Protein AF-A0A424YYG1-F1 (afdb_monomer_lite)

Secondary structure (DSSP, 8-state):
-----EEEEEEESS-TTTHHHHHHHHHT-S---EEEEEEE-S-SSSHHHHHHHHHTT-TTEEEEE-S---HHHHHHHHHHTSTT-HHHHHHHH---EEEES-SS-S---EEEE-HHHHHHHEEEEETTEEEE--S-HHHH---PPPSSEEEE--TT--PPTT---

Foldseek 3Di:
DDLFAEEEQEEDAQPVVALLQALCQPVQAPRDRYQYEYEDQQHPDCRVVSLVVSVVVDVSYAYEYEHHQDDVQSVVVSQCCTPPHQLVVCLVPVDWGWAAPDDPDPDRHIDIDDSVNSVVAWDCPDVSYIYGHDNHCVVVGHDDGDPGHYHYDYSNDHHDHNPDD

pLDDT: mean 95.01, std 5.64, range [52.88, 98.88]

Structure (mmCIF, N/CA/C/O backbone):
data_AF-A0A424YYG1-F1
#
_entry.id   AF-A0A424YYG1-F1
#
loop_
_atom_site.group_PDB
_atom_site.id
_atom_site.type_symbol
_atom_site.label_atom_id
_atom_site.label_alt_id
_atom_site.label_comp_id
_atom_site.label_asym_id
_atom_site.label_entity_id
_atom_site.label_seq_id
_atom_site.pdbx_PDB_ins_code
_atom_site.Cartn_x
_atom_site.Cartn_y
_atom_site.Cartn_z
_atom_site.occupancy
_atom_site.B_iso_or_equiv
_atom_site.auth_seq_id
_atom_site.auth_comp_id
_atom_site.auth_asym_id
_atom_site.auth_atom_id
_atom_site.pdbx_PDB_model_num
ATOM 1 N N . MET A 1 1 ? -6.852 -26.250 8.049 1.00 52.88 1 MET A N 1
ATOM 2 C CA . MET A 1 1 ? -7.739 -25.317 7.324 1.00 52.88 1 MET A CA 1
ATOM 3 C C . MET A 1 1 ? -6.846 -24.421 6.492 1.00 52.88 1 MET A C 1
ATOM 5 O O . MET A 1 1 ? -5.765 -24.095 6.970 1.00 52.88 1 MET A O 1
ATOM 9 N N . ASN A 1 2 ? -7.237 -24.113 5.256 1.00 76.19 2 ASN A N 1
ATOM 10 C CA . ASN A 1 2 ? -6.493 -23.153 4.443 1.00 76.19 2 ASN A CA 1
ATOM 11 C C . ASN A 1 2 ? -6.555 -21.799 5.167 1.00 76.19 2 ASN A C 1
ATOM 13 O O . ASN A 1 2 ? -7.644 -21.383 5.545 1.00 76.19 2 ASN A O 1
ATOM 17 N N . ASN A 1 3 ? -5.409 -21.165 5.408 1.00 88.44 3 ASN A N 1
ATOM 18 C CA . ASN A 1 3 ? -5.302 -19.827 5.997 1.00 88.44 3 ASN A CA 1
ATOM 19 C C . ASN A 1 3 ? -4.801 -18.889 4.887 1.00 88.44 3 ASN A C 1
ATOM 21 O O . ASN A 1 3 ? -3.615 -18.554 4.889 1.00 88.44 3 ASN A O 1
ATOM 25 N N . PRO A 1 4 ? -5.618 -18.600 3.853 1.00 93.75 4 PRO A N 1
ATOM 26 C CA . PRO A 1 4 ? -5.169 -17.859 2.675 1.00 93.75 4 PRO A CA 1
ATOM 27 C C . PRO A 1 4 ? -4.661 -16.463 3.049 1.00 93.75 4 PRO A C 1
ATOM 29 O O . PRO A 1 4 ? -5.152 -15.835 3.982 1.00 93.75 4 PRO A O 1
ATOM 32 N N . LEU A 1 5 ? -3.675 -15.948 2.326 1.00 96.56 5 LEU A N 1
ATOM 33 C CA . LEU A 1 5 ? -3.292 -14.552 2.507 1.00 96.56 5 LEU A CA 1
ATOM 34 C C . LEU A 1 5 ? -4.385 -13.647 1.922 1.00 96.56 5 LEU A C 1
ATOM 36 O O . LEU A 1 5 ? -4.827 -13.874 0.791 1.00 96.56 5 LEU A O 1
ATOM 40 N N . ILE A 1 6 ? -4.793 -12.627 2.677 1.00 97.88 6 ILE A N 1
ATOM 41 C CA . ILE A 1 6 ? -5.683 -11.570 2.186 1.00 97.88 6 ILE A CA 1
ATOM 42 C C . ILE A 1 6 ? -4.905 -10.259 2.173 1.00 97.88 6 ILE A C 1
ATOM 44 O O . ILE A 1 6 ? -4.539 -9.737 3.226 1.00 97.88 6 ILE A O 1
ATOM 48 N N . SER A 1 7 ? -4.665 -9.738 0.976 1.00 98.44 7 SER A N 1
ATOM 49 C CA . SER A 1 7 ? -4.018 -8.455 0.754 1.00 98.44 7 SER A CA 1
ATOM 50 C C . SER A 1 7 ? -5.055 -7.345 0.604 1.00 98.44 7 SER A C 1
ATOM 52 O O . SER A 1 7 ? -5.879 -7.372 -0.309 1.00 98.44 7 SER A O 1
ATOM 54 N N . ILE A 1 8 ? -5.010 -6.358 1.493 1.00 98.75 8 ILE A N 1
ATOM 55 C CA . ILE A 1 8 ? -5.918 -5.214 1.541 1.00 98.75 8 ILE A CA 1
ATOM 56 C C . ILE A 1 8 ? -5.139 -3.981 1.098 1.00 98.75 8 ILE A C 1
ATOM 58 O O . ILE A 1 8 ? -4.213 -3.557 1.783 1.00 98.75 8 ILE A O 1
ATOM 62 N N . ILE A 1 9 ? -5.513 -3.404 -0.039 1.00 98.88 9 ILE A N 1
ATOM 63 C CA . ILE A 1 9 ? -4.912 -2.181 -0.572 1.00 98.88 9 ILE A CA 1
ATOM 64 C C . ILE A 1 9 ? -5.818 -1.002 -0.216 1.00 98.88 9 ILE A C 1
ATOM 66 O O . ILE A 1 9 ? -6.993 -1.000 -0.586 1.00 98.88 9 ILE A O 1
ATOM 70 N N . ILE A 1 10 ? -5.251 0.003 0.452 1.00 98.88 10 ILE A N 1
ATOM 71 C CA . ILE A 1 10 ? -5.946 1.206 0.917 1.00 98.88 10 ILE A CA 1
ATOM 72 C C . ILE A 1 10 ? -5.265 2.442 0.311 1.00 98.88 10 ILE A C 1
ATOM 74 O O . ILE A 1 10 ? -4.215 2.875 0.799 1.00 98.88 10 ILE A O 1
ATOM 78 N N . PRO A 1 11 ? -5.821 3.008 -0.772 1.00 98.69 11 PRO A N 1
ATOM 79 C CA . PRO A 1 11 ? -5.404 4.300 -1.305 1.00 98.69 11 PRO A CA 1
ATOM 80 C C . PRO A 1 11 ? -5.787 5.443 -0.361 1.00 98.69 11 PRO A C 1
ATOM 82 O O . PRO A 1 11 ? -6.917 5.503 0.119 1.00 98.69 11 PRO A O 1
ATOM 85 N N . ILE A 1 12 ? -4.868 6.372 -0.125 1.00 98.75 12 ILE A N 1
ATOM 86 C CA . ILE A 1 12 ? -5.000 7.468 0.835 1.00 98.75 12 ILE A CA 1
ATOM 87 C C . ILE A 1 12 ? -4.686 8.781 0.117 1.00 98.75 12 ILE A C 1
ATOM 89 O O . ILE A 1 12 ? -3.595 8.946 -0.425 1.00 98.75 12 ILE A O 1
ATOM 93 N N . TYR A 1 13 ? -5.631 9.720 0.123 1.00 98.50 13 TYR A N 1
ATOM 94 C CA . TYR A 1 13 ? -5.394 11.085 -0.341 1.00 98.50 13 TYR A CA 1
ATOM 95 C C . TYR A 1 13 ? -6.299 12.076 0.387 1.00 98.50 13 TYR A C 1
ATOM 97 O O . TYR A 1 13 ? -7.490 12.148 0.101 1.00 98.50 13 TYR A O 1
ATOM 105 N N . ASN A 1 14 ? -5.730 12.863 1.299 1.00 98.50 14 ASN A N 1
ATOM 106 C CA . ASN A 1 14 ? -6.441 13.916 2.033 1.00 98.50 14 ASN A CA 1
ATOM 107 C C . ASN A 1 14 ? -7.726 13.449 2.761 1.00 98.50 14 ASN A C 1
ATOM 109 O O . ASN A 1 14 ? -8.801 14.033 2.605 1.00 98.50 14 ASN A O 1
ATOM 113 N N . VAL A 1 15 ? -7.614 12.374 3.546 1.00 98.25 15 VAL A N 1
ATOM 114 C CA . VAL A 1 15 ? -8.712 11.688 4.255 1.00 98.25 15 VAL A CA 1
ATOM 115 C C . VAL A 1 15 ? -8.490 11.646 5.774 1.00 98.25 15 VAL A C 1
ATOM 117 O O . VAL A 1 15 ? -8.960 10.731 6.452 1.00 98.25 15 VAL A O 1
ATOM 120 N N . GLU A 1 16 ? -7.794 12.633 6.354 1.00 98.50 16 GLU A N 1
ATOM 121 C CA . GLU A 1 16 ? -7.400 12.614 7.775 1.00 98.50 16 GLU A CA 1
ATOM 122 C C . GLU A 1 16 ? -8.573 12.425 8.756 1.00 98.50 16 GLU A C 1
ATOM 124 O O . GLU A 1 16 ? -8.389 11.902 9.856 1.00 98.50 16 GLU A O 1
ATOM 129 N N . SER A 1 17 ? -9.783 12.828 8.352 1.00 98.50 17 SER A N 1
ATOM 130 C CA . SER A 1 17 ? -11.002 12.721 9.163 1.00 98.50 17 SER A CA 1
ATOM 131 C C . SER A 1 17 ? -11.557 11.296 9.259 1.00 98.50 17 SER A C 1
ATOM 133 O O . SER A 1 17 ? -12.237 10.991 10.236 1.00 98.50 17 SER A O 1
ATOM 135 N N . TYR A 1 18 ? -11.260 10.429 8.286 1.00 98.19 18 TYR A N 1
ATOM 136 C CA . TYR A 1 18 ? -11.855 9.089 8.162 1.00 98.19 18 TYR A CA 1
ATOM 137 C C . TYR A 1 18 ? -10.827 7.968 8.313 1.00 98.19 18 TYR A C 1
ATOM 139 O O . TYR A 1 18 ? -11.137 6.898 8.835 1.00 98.19 18 TYR A O 1
ATOM 147 N N . LEU A 1 19 ? -9.571 8.236 7.940 1.00 98.69 19 LEU A N 1
ATOM 148 C CA . LEU A 1 19 ? -8.531 7.217 7.825 1.00 98.69 19 LEU A CA 1
ATOM 149 C C . LEU A 1 19 ? -8.335 6.401 9.107 1.00 98.69 19 LEU A C 1
ATOM 151 O O . LEU A 1 19 ? -8.071 5.204 9.050 1.00 98.69 19 LEU A O 1
ATOM 155 N N . LYS A 1 20 ? -8.481 7.025 10.278 1.00 98.69 20 LYS A N 1
ATOM 156 C CA . LYS A 1 20 ? -8.338 6.318 11.552 1.00 98.69 20 LYS A CA 1
ATOM 157 C C . LYS A 1 20 ? -9.395 5.217 11.724 1.00 98.69 20 LYS A C 1
ATOM 159 O O . LYS A 1 20 ? -9.048 4.113 12.128 1.00 98.69 20 LYS A O 1
ATOM 164 N N . GLU A 1 21 ? -10.656 5.505 11.404 1.00 98.69 21 GLU A N 1
ATOM 165 C CA . GLU A 1 21 ? -11.754 4.533 11.485 1.00 98.69 21 GLU A CA 1
ATOM 166 C C . GLU A 1 21 ? -11.557 3.397 10.475 1.00 98.69 21 GLU A C 1
ATOM 168 O O . GLU A 1 21 ? -11.646 2.224 10.847 1.00 98.69 21 GLU A O 1
ATOM 173 N N . CYS A 1 22 ? -11.178 3.740 9.239 1.00 98.75 22 CYS A N 1
ATOM 174 C CA . CYS A 1 22 ? -10.814 2.772 8.208 1.00 98.75 22 CYS A CA 1
ATOM 175 C C . CYS A 1 22 ? -9.725 1.811 8.714 1.00 98.75 22 CYS A C 1
ATOM 177 O O . CYS A 1 22 ? -9.915 0.592 8.722 1.00 98.75 22 CYS A O 1
ATOM 179 N N . LEU A 1 23 ? -8.591 2.337 9.187 1.00 98.81 23 LEU A N 1
ATOM 180 C CA . LEU A 1 23 ? -7.464 1.515 9.632 1.00 98.81 23 LEU A CA 1
ATOM 181 C C . LEU A 1 23 ? -7.796 0.705 10.890 1.00 98.81 23 LEU A C 1
ATOM 183 O O . LEU A 1 23 ? -7.470 -0.481 10.933 1.00 98.81 23 LEU A O 1
ATOM 187 N N . ASP A 1 24 ? -8.496 1.292 11.869 1.00 98.69 24 ASP A N 1
ATOM 188 C CA . ASP A 1 24 ? -8.970 0.577 13.062 1.00 98.69 24 ASP A CA 1
ATOM 189 C C . ASP A 1 24 ? -9.864 -0.615 12.682 1.00 98.69 24 ASP A C 1
ATOM 191 O O . ASP A 1 24 ? -9.758 -1.682 13.292 1.00 98.69 24 ASP A O 1
ATOM 195 N N . SER A 1 25 ? -10.709 -0.480 11.657 1.00 98.50 25 SER A N 1
ATOM 196 C CA . SER A 1 25 ? -11.595 -1.559 11.206 1.00 98.50 25 SER A CA 1
ATOM 197 C C . SER A 1 25 ? -10.853 -2.754 10.593 1.00 98.50 25 SER A C 1
ATOM 199 O O . SER A 1 25 ? -11.313 -3.894 10.705 1.00 98.50 25 SER A O 1
ATOM 201 N N . VAL A 1 26 ? -9.688 -2.508 9.986 1.00 98.44 26 VAL A N 1
ATOM 202 C CA . VAL A 1 26 ? -8.857 -3.527 9.336 1.00 98.44 26 VAL A CA 1
ATOM 203 C C . VAL A 1 26 ? -7.926 -4.204 10.338 1.00 98.44 26 VAL A C 1
ATOM 205 O O . VAL A 1 26 ? -7.896 -5.433 10.420 1.00 98.44 26 VAL A O 1
ATOM 208 N N . VAL A 1 27 ? -7.183 -3.431 11.139 1.00 98.19 27 VAL A N 1
ATOM 209 C CA . VAL A 1 27 ? -6.170 -3.999 12.049 1.00 98.19 27 VAL A CA 1
ATOM 210 C C . VAL A 1 27 ? -6.789 -4.830 13.175 1.00 98.19 27 VAL A C 1
ATOM 212 O O . VAL A 1 27 ? -6.155 -5.767 13.660 1.00 98.19 27 VAL A O 1
ATOM 215 N N . ASN A 1 28 ? -8.038 -4.540 13.554 1.00 97.88 28 ASN A N 1
ATOM 216 C CA . ASN A 1 28 ? -8.751 -5.240 14.624 1.00 97.88 28 ASN A CA 1
ATOM 217 C C . ASN A 1 28 ? -9.560 -6.465 14.156 1.00 97.88 28 ASN A C 1
ATOM 219 O O . ASN A 1 28 ? -10.308 -7.027 14.956 1.00 97.88 28 ASN A O 1
ATOM 223 N N . GLN A 1 29 ? -9.442 -6.896 12.894 1.00 98.06 29 GLN A N 1
ATOM 224 C CA . GLN A 1 29 ? -10.071 -8.143 12.441 1.00 98.06 29 GLN A CA 1
ATOM 225 C C . GLN A 1 29 ? -9.476 -9.351 13.178 1.00 98.06 29 GLN A C 1
ATOM 227 O O . GLN A 1 29 ? -8.255 -9.465 13.312 1.00 9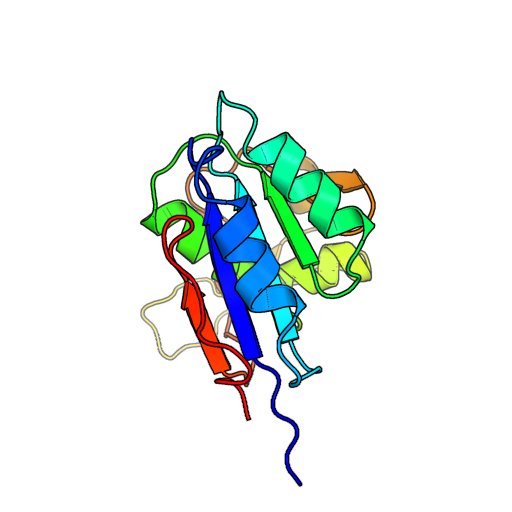8.06 29 GLN A O 1
ATOM 232 N N . SER A 1 30 ? -10.320 -10.304 13.596 1.00 96.25 30 SER A N 1
ATOM 233 C CA . SER A 1 30 ? -9.844 -11.557 14.204 1.00 96.25 30 SER A CA 1
ATOM 234 C C . SER A 1 30 ? -8.989 -12.412 13.260 1.00 96.25 30 SER A C 1
ATOM 236 O O . SER A 1 30 ? -8.182 -13.224 13.713 1.00 96.25 30 SER A O 1
ATOM 238 N N . TYR A 1 31 ? -9.173 -12.255 11.945 1.00 96.75 31 TYR A N 1
ATOM 239 C CA . TYR A 1 31 ? -8.366 -12.937 10.941 1.00 96.75 31 TYR A CA 1
ATOM 240 C C . TYR A 1 31 ? -6.955 -12.341 10.883 1.00 96.75 31 TYR A C 1
ATOM 242 O O . TYR A 1 31 ? -6.769 -11.172 10.549 1.00 96.75 31 TYR A O 1
ATOM 250 N N . ALA A 1 32 ? -5.943 -13.148 11.206 1.00 95.00 32 ALA A N 1
ATOM 251 C CA . ALA A 1 32 ? -4.584 -12.647 11.399 1.00 95.00 32 ALA A CA 1
ATOM 252 C C . ALA A 1 32 ? -3.741 -12.588 10.114 1.00 95.00 32 ALA A C 1
ATOM 254 O O . ALA A 1 32 ? -2.832 -11.760 10.042 1.00 95.00 32 ALA A O 1
ATOM 255 N N . ASN A 1 33 ? -4.009 -13.442 9.114 1.00 97.00 33 ASN A N 1
ATOM 256 C CA . ASN A 1 33 ? -3.170 -13.568 7.914 1.00 97.00 33 ASN A CA 1
ATOM 257 C C . ASN A 1 33 ? -3.489 -12.496 6.861 1.00 97.00 33 ASN A C 1
ATOM 259 O O . ASN A 1 33 ? -3.925 -12.792 5.747 1.00 97.00 33 ASN A O 1
ATOM 263 N N . LEU A 1 34 ? -3.302 -11.241 7.263 1.00 97.94 34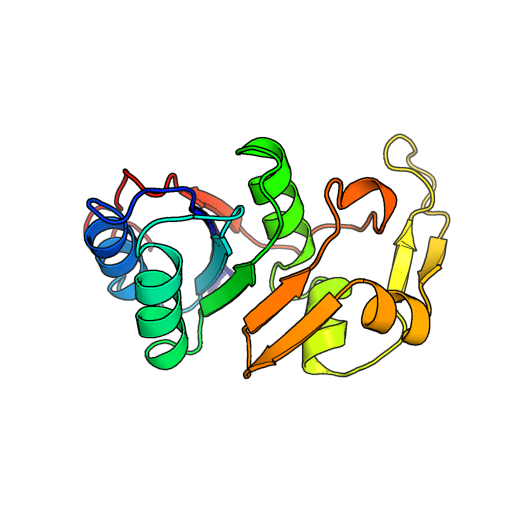 LEU A N 1
ATOM 264 C CA . LEU A 1 34 ? -3.509 -10.063 6.434 1.00 97.94 34 LEU A CA 1
ATOM 265 C C . LEU A 1 34 ? -2.177 -9.503 5.946 1.00 97.94 34 LEU A C 1
ATOM 267 O O . LEU A 1 34 ? -1.166 -9.536 6.650 1.00 97.94 34 LEU A O 1
ATOM 271 N N . ASP A 1 35 ? -2.226 -8.940 4.753 1.00 98.44 35 ASP A N 1
ATOM 272 C CA . ASP A 1 35 ? -1.214 -8.074 4.177 1.00 98.44 35 ASP A CA 1
ATOM 273 C C . ASP A 1 35 ? -1.874 -6.719 3.910 1.00 98.44 35 ASP A C 1
ATOM 275 O O . ASP A 1 35 ? -2.829 -6.650 3.147 1.00 98.44 35 ASP A O 1
ATOM 279 N N . ILE A 1 36 ? -1.457 -5.654 4.593 1.00 98.75 36 ILE A N 1
ATOM 280 C CA . ILE A 1 36 ? -2.151 -4.359 4.548 1.00 98.75 36 ILE A CA 1
ATOM 281 C C . ILE A 1 36 ? -1.246 -3.359 3.837 1.00 98.75 36 ILE A C 1
ATOM 283 O O . ILE A 1 36 ? -0.207 -2.975 4.364 1.00 98.75 36 ILE A O 1
ATOM 287 N N . ILE A 1 37 ? -1.636 -2.922 2.646 1.00 98.81 37 ILE A N 1
ATOM 288 C CA . ILE A 1 37 ? -0.847 -2.021 1.816 1.00 98.81 37 ILE A CA 1
ATOM 289 C C . ILE A 1 37 ? -1.506 -0.647 1.822 1.00 98.81 37 ILE A C 1
ATOM 291 O O . ILE A 1 37 ? -2.597 -0.466 1.284 1.00 98.81 37 ILE A O 1
ATOM 295 N N . LEU A 1 38 ? -0.831 0.330 2.416 1.00 98.88 38 LEU A N 1
ATOM 296 C CA . LEU A 1 38 ? -1.269 1.721 2.451 1.00 98.88 38 LEU A CA 1
ATOM 297 C C . LEU A 1 38 ? -0.548 2.498 1.355 1.00 98.88 38 LEU A C 1
ATOM 299 O O . LEU A 1 38 ? 0.681 2.461 1.286 1.00 98.88 38 LEU A O 1
ATOM 303 N N . ILE A 1 39 ? -1.298 3.212 0.518 1.00 98.81 39 ILE A N 1
ATOM 304 C CA . ILE A 1 39 ? -0.733 4.021 -0.566 1.00 98.81 39 ILE A CA 1
ATOM 305 C C . ILE A 1 39 ? -1.113 5.480 -0.352 1.00 98.81 39 ILE A C 1
ATOM 307 O O . ILE A 1 39 ? -2.210 5.888 -0.722 1.00 98.81 39 ILE A O 1
ATOM 311 N N . ASP A 1 40 ? -0.209 6.265 0.229 1.00 98.75 40 ASP A N 1
ATOM 312 C CA . ASP A 1 40 ? -0.354 7.718 0.296 1.00 98.75 40 ASP A CA 1
ATOM 313 C C . ASP A 1 40 ? -0.052 8.339 -1.074 1.00 98.75 40 ASP A C 1
ATOM 315 O O . ASP A 1 40 ? 1.095 8.395 -1.525 1.00 98.75 40 ASP A O 1
ATOM 319 N N . ASP A 1 41 ? -1.096 8.806 -1.753 1.00 98.12 41 ASP A N 1
ATOM 320 C CA . ASP A 1 41 ? -1.030 9.409 -3.086 1.00 98.12 41 ASP A CA 1
ATOM 321 C C . ASP A 1 41 ? -0.762 10.920 -3.001 1.00 98.12 41 ASP A C 1
ATOM 323 O O . ASP A 1 41 ? -1.428 11.739 -3.636 1.00 98.12 41 ASP A O 1
ATOM 327 N N . GLY A 1 42 ? 0.213 11.295 -2.171 1.00 97.81 42 GLY A N 1
ATOM 328 C CA . GLY A 1 42 ? 0.693 12.665 -2.027 1.00 97.81 42 GLY A CA 1
ATOM 329 C C . GLY A 1 42 ? -0.230 13.545 -1.193 1.00 97.81 42 GLY A C 1
ATOM 330 O O . GLY A 1 42 ? -0.513 14.676 -1.598 1.00 97.81 42 GLY A O 1
ATOM 331 N N . SER A 1 43 ? -0.711 13.040 -0.051 1.00 98.38 43 SER A N 1
ATOM 332 C CA . SER A 1 43 ? -1.554 13.830 0.850 1.00 98.38 43 SER A CA 1
ATOM 333 C C . SER A 1 43 ? -0.817 15.068 1.365 1.00 98.38 43 SER A C 1
ATOM 335 O O . SER A 1 43 ? 0.389 15.063 1.619 1.00 98.38 43 SER A O 1
ATOM 337 N N . THR A 1 44 ? -1.573 16.144 1.542 1.00 98.31 44 THR A N 1
ATOM 338 C CA . THR A 1 44 ? -1.114 17.433 2.079 1.00 98.31 44 THR A CA 1
ATOM 339 C C . THR A 1 44 ? -1.676 17.731 3.471 1.00 98.31 44 THR A C 1
ATOM 341 O O . THR A 1 44 ? -1.322 18.745 4.070 1.00 98.31 44 THR A O 1
ATOM 344 N N . ASP A 1 45 ? -2.570 16.876 3.967 1.00 98.56 45 ASP A N 1
ATOM 345 C CA . ASP A 1 45 ? -3.120 16.901 5.322 1.00 98.56 45 ASP A CA 1
ATOM 346 C C . ASP A 1 45 ? -2.368 15.914 6.247 1.00 98.56 45 ASP A C 1
ATOM 348 O O . ASP A 1 45 ? -1.246 15.497 5.948 1.00 98.56 45 ASP A O 1
ATOM 352 N N . LYS A 1 46 ? -2.955 15.527 7.388 1.00 98.69 46 LYS A N 1
ATOM 353 C CA . LYS A 1 46 ? -2.328 14.589 8.338 1.00 98.69 46 LYS A CA 1
ATOM 354 C C . LYS A 1 46 ? -2.516 13.111 7.983 1.00 98.69 46 LYS A C 1
ATOM 356 O O . LYS A 1 46 ? -2.184 12.254 8.804 1.00 98.69 46 LYS A O 1
ATOM 361 N N . SER A 1 47 ? -3.032 12.771 6.801 1.00 98.75 47 SER A N 1
ATOM 362 C CA . SER A 1 47 ? -3.296 11.374 6.425 1.00 98.75 47 SER A CA 1
ATOM 363 C C . SER A 1 47 ? -2.034 10.510 6.465 1.00 98.75 47 SER A C 1
ATOM 365 O O . SER A 1 47 ? -2.050 9.419 7.037 1.00 98.75 47 SER A O 1
ATOM 367 N N . LEU A 1 48 ? -0.912 11.019 5.944 1.00 98.75 48 LEU A N 1
ATOM 368 C CA . LEU A 1 48 ? 0.367 10.306 5.983 1.00 98.75 48 LEU A CA 1
ATOM 369 C C . LEU A 1 48 ? 0.862 10.095 7.423 1.00 98.75 48 LEU A C 1
ATOM 371 O O . LEU A 1 48 ? 1.321 9.006 7.765 1.00 98.75 48 LEU A O 1
ATOM 375 N N . ASP A 1 49 ? 0.720 11.102 8.290 1.00 98.81 49 ASP A N 1
ATOM 376 C CA . ASP A 1 49 ? 1.092 10.990 9.706 1.00 98.81 49 ASP A CA 1
ATOM 377 C C . ASP A 1 49 ? 0.256 9.927 10.429 1.00 98.81 49 ASP A C 1
ATOM 379 O O . ASP A 1 49 ? 0.776 9.189 11.270 1.00 98.81 49 ASP A O 1
ATOM 383 N N . ILE A 1 50 ? -1.036 9.826 10.105 1.00 98.81 50 ILE A N 1
ATOM 384 C CA . ILE A 1 50 ? -1.916 8.773 10.621 1.00 98.81 50 ILE A CA 1
ATOM 385 C C . ILE A 1 50 ? -1.434 7.410 10.111 1.00 98.81 50 ILE A C 1
ATOM 387 O O . ILE A 1 50 ? -1.195 6.524 10.928 1.00 98.81 50 ILE A O 1
ATOM 391 N N . ALA A 1 51 ? -1.207 7.242 8.805 1.00 98.81 51 ALA A N 1
ATOM 392 C CA . ALA A 1 51 ? -0.724 5.983 8.232 1.00 98.81 51 ALA A CA 1
ATOM 393 C C . ALA A 1 51 ? 0.596 5.509 8.875 1.00 98.81 51 ALA A C 1
ATOM 395 O O . ALA A 1 51 ? 0.727 4.338 9.237 1.00 98.81 51 ALA A O 1
ATOM 396 N N . LEU A 1 52 ? 1.539 6.428 9.119 1.00 98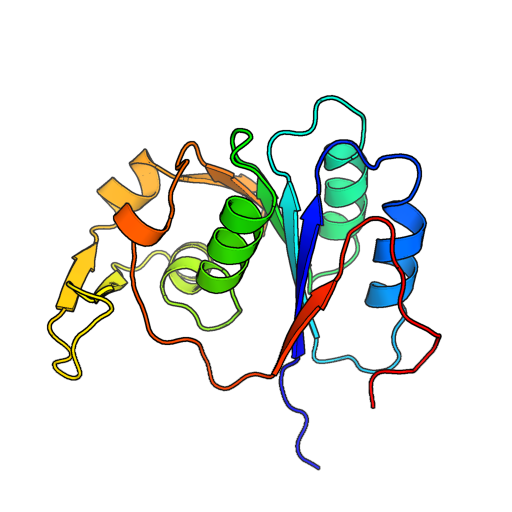.81 52 LEU A N 1
ATOM 397 C CA . LEU A 1 52 ? 2.803 6.148 9.811 1.00 98.81 52 LEU A CA 1
ATOM 398 C C . LEU A 1 52 ? 2.603 5.674 11.258 1.00 98.81 52 LEU A C 1
ATOM 400 O O . LEU A 1 52 ? 3.340 4.811 11.738 1.00 98.81 52 LEU A O 1
ATOM 404 N N . GLN A 1 53 ? 1.605 6.201 11.974 1.00 98.75 53 GLN A N 1
ATOM 405 C CA . GLN A 1 53 ? 1.292 5.722 13.323 1.00 98.75 53 GLN A CA 1
ATOM 406 C C . GLN A 1 53 ? 0.812 4.271 13.327 1.00 98.75 53 GLN A C 1
ATOM 408 O O . GLN A 1 53 ? 1.118 3.552 14.278 1.00 98.75 53 GLN A O 1
ATOM 413 N N . TYR A 1 54 ? 0.059 3.847 12.310 1.00 98.81 54 TYR A N 1
ATOM 414 C CA . TYR A 1 54 ? -0.401 2.462 12.187 1.00 98.81 54 TYR A CA 1
ATOM 415 C C . TYR A 1 54 ? 0.721 1.537 11.721 1.00 98.81 54 TYR A C 1
ATOM 417 O O . TYR A 1 54 ? 0.915 0.490 12.335 1.00 98.81 54 TYR A O 1
ATOM 425 N N . LEU A 1 55 ? 1.516 1.953 10.728 1.00 98.69 55 LEU A N 1
ATOM 426 C CA . LEU A 1 55 ? 2.699 1.221 10.259 1.00 98.69 55 LEU A CA 1
ATOM 427 C C . LEU A 1 55 ? 3.598 0.767 11.421 1.00 98.69 55 LEU A C 1
ATOM 429 O O . LEU A 1 55 ? 3.999 -0.393 11.499 1.00 98.69 55 LEU A O 1
ATOM 433 N N . ARG A 1 56 ? 3.875 1.685 12.353 1.00 98.50 56 ARG A N 1
ATOM 434 C CA . ARG A 1 56 ? 4.749 1.451 13.515 1.00 98.50 56 ARG A CA 1
ATOM 435 C C . ARG A 1 56 ? 4.118 0.589 14.613 1.00 98.50 56 ARG A C 1
ATOM 437 O O . ARG A 1 56 ? 4.815 0.212 15.549 1.00 98.50 56 ARG A O 1
ATOM 444 N N . LYS A 1 57 ? 2.807 0.336 14.554 1.00 98.19 57 LYS A N 1
ATOM 445 C CA . LYS A 1 57 ? 2.059 -0.457 15.546 1.00 98.19 57 LYS A CA 1
ATOM 446 C C . LYS A 1 57 ? 1.701 -1.855 15.048 1.00 98.19 57 LYS A C 1
ATOM 448 O O . LYS A 1 57 ? 1.451 -2.723 15.878 1.00 98.19 57 LYS A O 1
ATOM 453 N N . ASP A 1 58 ? 1.643 -2.061 13.734 1.00 98.50 58 ASP A N 1
ATOM 454 C CA . ASP A 1 58 ? 1.218 -3.320 13.126 1.00 98.50 58 ASP A CA 1
ATOM 455 C C . ASP A 1 58 ? 2.212 -3.771 12.047 1.00 98.50 58 ASP A C 1
ATOM 457 O O . ASP A 1 58 ? 2.390 -3.114 11.020 1.00 98.50 58 ASP A O 1
ATOM 461 N N . GLU A 1 59 ? 2.850 -4.921 12.278 1.00 97.75 59 GLU A N 1
ATOM 462 C CA . GLU A 1 59 ? 3.852 -5.518 11.383 1.00 97.75 59 GLU A CA 1
ATOM 463 C C . GLU A 1 59 ? 3.283 -5.972 10.028 1.00 97.75 59 GLU A C 1
ATOM 465 O O . GLU A 1 59 ? 4.028 -6.204 9.077 1.00 97.75 59 GLU A O 1
ATOM 470 N N . ARG A 1 60 ? 1.954 -6.085 9.909 1.00 98.25 60 ARG A N 1
ATOM 471 C CA . ARG A 1 60 ? 1.275 -6.478 8.665 1.00 98.25 60 ARG A CA 1
ATOM 472 C C . ARG A 1 60 ? 1.163 -5.330 7.664 1.00 98.25 60 ARG A C 1
ATOM 474 O O . ARG A 1 60 ? 0.789 -5.574 6.518 1.00 98.25 60 ARG A O 1
ATOM 481 N N . ILE A 1 61 ? 1.450 -4.099 8.091 1.00 98.81 61 ILE A N 1
ATOM 482 C CA . ILE A 1 61 ? 1.309 -2.899 7.268 1.00 98.81 61 ILE A CA 1
ATOM 483 C C . ILE A 1 61 ? 2.572 -2.647 6.446 1.00 98.81 61 ILE A C 1
ATOM 485 O O . ILE A 1 61 ? 3.687 -2.703 6.962 1.00 98.81 61 ILE A O 1
ATOM 489 N N . PHE A 1 62 ? 2.377 -2.307 5.177 1.00 98.75 62 PHE A N 1
ATOM 490 C CA . PHE A 1 62 ? 3.395 -1.812 4.267 1.00 98.75 62 PHE A CA 1
ATOM 491 C C . PHE A 1 62 ? 2.911 -0.493 3.657 1.00 98.75 62 PHE A C 1
ATOM 493 O O . PHE A 1 62 ? 1.823 -0.429 3.091 1.00 98.75 62 PHE A O 1
ATOM 500 N N . LEU A 1 63 ? 3.694 0.573 3.799 1.00 98.88 63 LEU A N 1
ATOM 501 C CA . LEU A 1 63 ? 3.330 1.926 3.387 1.00 98.88 63 LEU A CA 1
ATOM 502 C C . LEU A 1 63 ? 4.169 2.366 2.189 1.00 98.88 63 LEU A C 1
ATOM 504 O O . LEU A 1 63 ? 5.397 2.265 2.198 1.00 98.88 63 LEU A O 1
ATOM 508 N N . ILE A 1 64 ? 3.507 2.929 1.184 1.00 98.75 64 ILE A N 1
ATOM 509 C CA . ILE A 1 64 ? 4.158 3.620 0.076 1.00 98.75 64 ILE A CA 1
ATOM 510 C C . ILE A 1 64 ? 3.614 5.044 -0.015 1.00 98.75 64 ILE A C 1
ATOM 512 O O . ILE A 1 64 ? 2.402 5.233 -0.023 1.00 98.75 64 ILE A O 1
ATOM 516 N N . SER A 1 65 ? 4.499 6.042 -0.099 1.00 98.56 65 SER A N 1
ATOM 517 C CA . SER A 1 65 ? 4.133 7.418 -0.453 1.00 98.56 65 SER A CA 1
ATOM 518 C C . SER A 1 65 ? 4.654 7.788 -1.840 1.00 98.56 65 SER A C 1
ATOM 520 O O . SER A 1 65 ? 5.795 7.481 -2.208 1.00 98.56 65 SER A O 1
ATOM 522 N N . LYS A 1 66 ? 3.811 8.451 -2.629 1.00 97.75 66 LYS A N 1
ATOM 523 C CA . LYS A 1 66 ? 4.120 8.888 -3.996 1.00 97.75 66 LYS A CA 1
ATOM 524 C C . LYS A 1 66 ? 3.588 10.293 -4.266 1.00 97.75 66 LYS A C 1
ATOM 526 O O . LYS A 1 66 ? 2.853 10.853 -3.462 1.00 97.75 66 LYS A O 1
ATOM 531 N N . GLU A 1 67 ? 3.974 10.880 -5.394 1.00 96.88 67 GLU A N 1
ATOM 532 C CA . GLU A 1 67 ? 3.324 12.098 -5.897 1.00 96.88 67 GLU A CA 1
ATOM 533 C C . GLU A 1 67 ? 1.904 11.780 -6.375 1.00 96.88 67 GLU A C 1
ATOM 535 O O . GLU A 1 67 ? 1.667 10.679 -6.871 1.00 96.88 67 GLU A O 1
ATOM 540 N N . ASN A 1 68 ? 0.967 12.722 -6.238 1.00 96.88 68 ASN A N 1
ATOM 541 C CA . ASN A 1 68 ? -0.439 12.492 -6.568 1.00 96.88 68 ASN A CA 1
ATOM 542 C C . ASN A 1 68 ? -0.629 12.060 -8.031 1.00 96.88 68 ASN A C 1
ATOM 544 O O . ASN A 1 68 ? -0.229 12.770 -8.950 1.00 96.88 68 ASN A O 1
ATOM 548 N N . GLY A 1 69 ? -1.244 10.894 -8.237 1.00 95.00 69 GLY A N 1
ATOM 549 C CA . GLY A 1 69 ? -1.554 10.341 -9.562 1.00 95.00 69 GLY A CA 1
ATOM 550 C C . GLY A 1 69 ? -2.991 9.830 -9.693 1.00 95.00 69 GLY A C 1
ATOM 551 O O . GLY A 1 69 ? -3.349 9.248 -10.718 1.00 95.00 69 GLY A O 1
ATOM 552 N N . GLY A 1 70 ? -3.808 10.019 -8.658 1.00 95.88 70 GLY A N 1
ATOM 553 C CA . GLY A 1 70 ? -5.189 9.575 -8.578 1.00 95.88 70 GLY A CA 1
ATOM 554 C C . GLY A 1 70 ? -5.351 8.129 -8.100 1.00 95.88 70 GLY A C 1
ATOM 555 O O . GLY A 1 70 ? -4.424 7.316 -8.084 1.00 95.88 70 GLY A O 1
ATOM 556 N N . LEU A 1 71 ? -6.599 7.786 -7.770 1.00 95.19 71 LEU A N 1
ATOM 557 C CA . LEU A 1 71 ? -6.992 6.512 -7.157 1.00 95.19 71 LEU A CA 1
ATOM 558 C C . LEU A 1 71 ? -6.501 5.275 -7.927 1.00 95.19 71 LEU A C 1
ATOM 560 O O . LEU A 1 71 ? -5.998 4.326 -7.330 1.00 95.19 71 LEU A O 1
ATOM 564 N N . SER A 1 72 ? -6.606 5.285 -9.258 1.00 96.12 72 SER A N 1
ATOM 565 C CA . SER A 1 72 ? -6.150 4.168 -10.096 1.00 96.12 72 SER A CA 1
ATOM 566 C C . SER A 1 72 ? -4.630 3.988 -10.056 1.00 96.12 72 SER A C 1
ATOM 568 O O . SER A 1 72 ? -4.155 2.855 -10.022 1.00 96.12 72 SER A O 1
ATOM 570 N N . SER A 1 73 ? -3.867 5.087 -10.025 1.00 97.38 73 SER A N 1
ATOM 571 C CA . SER A 1 73 ? -2.403 5.045 -9.894 1.00 97.38 73 SER A CA 1
ATOM 572 C C . SER A 1 73 ? -2.008 4.445 -8.543 1.00 97.38 73 SER A C 1
ATOM 574 O O . SER A 1 73 ? -1.180 3.534 -8.490 1.00 97.38 73 SER A O 1
ATOM 576 N N . ALA A 1 74 ? -2.679 4.861 -7.465 1.00 97.94 74 ALA A N 1
ATOM 577 C CA . ALA A 1 74 ? -2.462 4.315 -6.131 1.00 97.94 74 ALA A CA 1
ATOM 578 C C . ALA A 1 74 ? -2.787 2.811 -6.045 1.00 97.94 74 ALA A C 1
ATOM 580 O O . ALA A 1 74 ? -1.983 2.031 -5.540 1.00 97.94 74 ALA A O 1
ATOM 581 N N . ARG A 1 75 ? -3.925 2.371 -6.601 1.00 97.75 75 ARG A N 1
ATOM 582 C CA . ARG A 1 75 ? -4.309 0.947 -6.635 1.00 97.75 75 ARG A CA 1
ATOM 583 C C . ARG A 1 75 ? -3.306 0.091 -7.409 1.00 97.75 75 ARG A C 1
ATOM 585 O O . ARG A 1 75 ? -2.909 -0.960 -6.911 1.00 97.75 75 ARG A O 1
ATOM 592 N N . ASN A 1 76 ? -2.863 0.554 -8.580 1.00 97.25 76 ASN A N 1
ATOM 593 C CA . ASN A 1 76 ? -1.839 -0.142 -9.363 1.00 97.25 76 ASN A CA 1
ATOM 594 C C . ASN A 1 76 ? -0.526 -0.247 -8.584 1.00 97.25 76 ASN A C 1
ATOM 596 O O . ASN A 1 76 ? 0.089 -1.306 -8.565 1.00 97.25 76 ASN A O 1
ATOM 600 N N . MET A 1 77 ? -0.118 0.817 -7.886 1.00 97.81 77 MET A N 1
ATOM 601 C CA . MET A 1 77 ? 1.061 0.746 -7.025 1.00 97.81 77 MET A CA 1
ATOM 602 C C . MET A 1 77 ? 0.890 -0.293 -5.915 1.00 97.81 77 MET A C 1
ATOM 604 O O . MET A 1 77 ? 1.802 -1.079 -5.681 1.00 97.81 77 MET A O 1
ATOM 608 N N . GLY A 1 78 ? -0.283 -0.357 -5.281 1.00 97.94 78 GLY A N 1
ATOM 609 C CA . GLY A 1 78 ? -0.582 -1.374 -4.274 1.00 97.94 78 GLY A CA 1
ATOM 610 C C . GLY A 1 78 ? -0.452 -2.806 -4.792 1.00 97.94 78 GLY A C 1
ATOM 611 O O . GLY A 1 78 ? 0.123 -3.645 -4.102 1.00 97.94 78 GLY A O 1
ATOM 612 N N . LEU A 1 79 ? -0.905 -3.076 -6.021 1.00 97.62 79 LEU A N 1
ATOM 613 C CA . LEU A 1 79 ? -0.776 -4.394 -6.656 1.00 97.62 79 LEU A CA 1
ATOM 614 C C . LEU A 1 79 ? 0.685 -4.826 -6.824 1.00 97.62 79 LEU A C 1
ATOM 616 O O . LEU A 1 79 ? 1.020 -5.991 -6.618 1.00 97.62 79 LEU A O 1
ATOM 620 N N . GLU A 1 80 ? 1.570 -3.889 -7.150 1.00 96.62 80 GLU A N 1
ATOM 621 C CA . GLU A 1 80 ? 2.987 -4.188 -7.349 1.00 96.62 80 GLU A CA 1
ATOM 622 C C . GLU A 1 80 ? 3.740 -4.402 -6.022 1.00 96.62 80 GLU A C 1
ATOM 624 O O . GLU A 1 80 ? 4.822 -4.992 -6.017 1.00 96.62 80 GLU A O 1
ATOM 629 N N . PHE A 1 81 ? 3.149 -4.010 -4.888 1.00 97.25 81 PHE A N 1
ATOM 630 C CA . PHE A 1 81 ? 3.703 -4.143 -3.534 1.00 97.25 81 PHE A CA 1
ATOM 631 C C . PHE A 1 81 ? 2.987 -5.181 -2.649 1.00 97.25 81 PHE A C 1
ATOM 633 O O . PHE A 1 81 ? 3.203 -5.223 -1.433 1.00 97.25 81 PHE A O 1
ATOM 640 N N . LEU A 1 82 ? 2.167 -6.059 -3.231 1.00 97.81 82 LEU A N 1
ATOM 641 C CA . LEU A 1 82 ? 1.603 -7.197 -2.502 1.00 97.81 82 LEU A CA 1
ATOM 642 C C . LEU A 1 82 ? 2.704 -8.116 -1.962 1.00 97.81 82 LEU A C 1
ATOM 644 O O . LEU A 1 82 ? 3.762 -8.285 -2.570 1.00 97.81 82 LEU A O 1
ATOM 648 N N . LYS A 1 83 ? 2.475 -8.757 -0.816 1.00 96.44 83 LYS A N 1
ATOM 649 C CA . LYS A 1 83 ? 3.433 -9.727 -0.276 1.00 96.44 83 LYS A CA 1
ATOM 650 C C . LYS A 1 83 ? 3.675 -10.865 -1.274 1.00 96.44 83 LYS A C 1
ATOM 652 O O . LYS A 1 83 ? 2.739 -11.494 -1.758 1.00 96.44 83 LYS A O 1
ATOM 657 N N . GLY A 1 84 ? 4.948 -11.143 -1.555 1.00 94.00 84 GLY A N 1
ATOM 658 C CA . GLY A 1 84 ? 5.370 -12.143 -2.542 1.00 94.00 84 GLY A CA 1
ATOM 659 C C . GLY A 1 84 ? 5.553 -11.603 -3.964 1.00 94.00 84 GLY A C 1
ATOM 660 O O . GLY A 1 84 ? 6.005 -12.350 -4.835 1.00 94.00 84 GLY A O 1
ATOM 661 N N . THR A 1 85 ? 5.260 -10.324 -4.216 1.00 95.88 85 THR A N 1
ATOM 662 C CA . THR A 1 85 ? 5.644 -9.682 -5.475 1.00 95.88 85 THR A CA 1
ATOM 663 C C . THR A 1 85 ? 7.140 -9.423 -5.532 1.00 95.88 85 THR A C 1
ATOM 665 O O . THR A 1 85 ? 7.802 -9.235 -4.510 1.00 95.88 85 THR A O 1
ATOM 668 N N . LYS A 1 86 ? 7.701 -9.361 -6.745 1.00 94.62 86 LYS A N 1
ATOM 669 C CA . LYS A 1 86 ? 9.141 -9.146 -6.912 1.00 94.62 86 LYS A CA 1
ATOM 670 C C . LYS A 1 86 ? 9.573 -7.788 -6.384 1.00 94.62 86 LYS A C 1
ATOM 672 O O . LYS A 1 86 ? 10.606 -7.702 -5.727 1.00 94.62 86 LYS A O 1
ATOM 677 N N . LEU A 1 87 ? 8.780 -6.748 -6.641 1.00 94.62 87 LEU A N 1
ATOM 678 C CA . LEU A 1 87 ? 9.106 -5.404 -6.179 1.00 94.62 87 LEU A CA 1
ATOM 679 C C . LEU A 1 87 ? 9.087 -5.311 -4.651 1.00 94.62 87 LEU A C 1
ATOM 681 O O . LEU A 1 87 ? 10.010 -4.731 -4.094 1.00 94.62 87 LEU A O 1
ATOM 685 N N . ARG A 1 88 ? 8.124 -5.934 -3.960 1.00 95.31 88 ARG A N 1
ATOM 686 C CA . ARG A 1 88 ? 8.156 -5.998 -2.493 1.00 95.31 88 ARG A CA 1
ATOM 687 C C . ARG A 1 88 ? 9.338 -6.809 -1.977 1.00 95.31 88 ARG A C 1
ATOM 689 O O . ARG A 1 88 ? 10.070 -6.311 -1.126 1.00 95.31 88 ARG A O 1
ATOM 696 N N . SER A 1 89 ? 9.583 -7.994 -2.538 1.00 93.62 89 SER A N 1
ATOM 697 C CA . SER A 1 89 ? 10.726 -8.825 -2.146 1.00 93.62 89 SER A CA 1
ATOM 698 C C . SER A 1 89 ? 12.067 -8.116 -2.342 1.00 93.62 89 SER A C 1
ATOM 700 O O . SER A 1 89 ? 12.997 -8.369 -1.589 1.00 93.62 89 SER A O 1
ATOM 702 N N . PHE A 1 90 ? 12.191 -7.186 -3.296 1.00 94.44 90 PHE A N 1
ATOM 703 C CA . PHE A 1 90 ? 13.391 -6.352 -3.403 1.00 94.44 90 PHE A CA 1
ATOM 704 C C . PHE A 1 90 ? 13.641 -5.510 -2.144 1.00 94.44 90 PHE A C 1
ATOM 706 O O . PHE A 1 90 ? 14.785 -5.393 -1.721 1.00 94.44 90 PHE A O 1
ATOM 713 N N . PHE A 1 91 ? 12.610 -4.939 -1.523 1.00 94.38 91 PHE A N 1
ATOM 714 C CA . PHE A 1 91 ? 12.784 -4.146 -0.299 1.00 94.38 91 PHE A CA 1
ATOM 715 C C . PHE A 1 91 ? 12.887 -4.996 0.968 1.00 94.38 91 PHE A C 1
ATOM 717 O O . PHE A 1 91 ? 13.267 -4.476 2.013 1.00 94.38 91 PHE A O 1
ATOM 724 N N . GLU A 1 92 ? 12.581 -6.288 0.869 1.00 89.44 92 GLU A N 1
ATOM 725 C CA . GLU A 1 92 ? 12.762 -7.261 1.946 1.00 89.44 92 GLU A CA 1
ATOM 726 C C . GLU A 1 92 ? 14.142 -7.962 1.859 1.00 89.44 92 GLU A C 1
ATOM 728 O O . GLU A 1 92 ? 14.732 -8.265 2.892 1.00 89.44 92 GLU A O 1
ATOM 733 N N . GLU A 1 93 ? 14.693 -8.181 0.651 1.00 87.62 93 GLU A N 1
ATOM 734 C CA . GLU A 1 93 ? 15.883 -9.031 0.409 1.00 87.62 93 GLU A CA 1
ATOM 735 C C . GLU A 1 93 ? 16.999 -8.395 -0.466 1.00 87.62 93 GLU A C 1
ATOM 737 O O . GLU A 1 93 ? 18.080 -8.967 -0.590 1.00 87.62 93 GLU A O 1
ATOM 742 N N . GLU A 1 94 ? 16.781 -7.226 -1.082 1.00 83.31 94 GLU A N 1
ATOM 743 C CA . GLU A 1 94 ? 17.720 -6.484 -1.960 1.00 83.31 94 GLU A CA 1
ATOM 744 C C . GLU A 1 94 ? 18.286 -7.233 -3.200 1.00 83.31 94 GLU A C 1
ATOM 746 O O . GLU A 1 94 ? 19.463 -7.095 -3.551 1.00 83.31 94 GLU A O 1
ATOM 751 N N . GLN A 1 95 ? 17.455 -7.974 -3.940 1.00 83.31 95 GLN A N 1
ATOM 752 C CA . GLN A 1 95 ? 17.864 -8.704 -5.160 1.00 83.31 95 GLN A CA 1
ATOM 753 C C . GLN A 1 95 ? 17.315 -8.116 -6.474 1.00 83.31 95 GLN A C 1
ATOM 755 O O . GLN A 1 95 ? 16.225 -7.558 -6.501 1.00 83.31 95 GLN A O 1
ATOM 760 N N . ASP A 1 96 ? 18.027 -8.285 -7.594 1.00 86.50 96 ASP A N 1
ATOM 761 C CA . ASP A 1 96 ? 17.501 -7.911 -8.918 1.00 86.50 96 ASP A CA 1
ATOM 762 C C . ASP A 1 96 ? 16.151 -8.593 -9.200 1.00 86.50 96 ASP A C 1
ATOM 764 O O . ASP A 1 96 ? 15.925 -9.742 -8.808 1.00 86.50 96 ASP A O 1
ATOM 768 N N . ILE A 1 97 ? 15.260 -7.903 -9.921 1.00 93.00 97 ILE A N 1
ATOM 769 C CA . ILE A 1 97 ? 13.905 -8.405 -10.183 1.00 93.00 97 ILE A CA 1
ATOM 770 C C . ILE A 1 97 ? 13.639 -8.626 -11.668 1.00 93.00 97 ILE A C 1
ATOM 772 O O . ILE A 1 97 ? 14.145 -7.913 -12.537 1.00 93.00 97 ILE A O 1
ATOM 776 N N . LEU A 1 98 ? 12.811 -9.628 -11.959 1.00 92.50 98 LEU A N 1
ATOM 777 C CA . LEU A 1 98 ? 12.309 -9.908 -13.300 1.00 92.50 98 LEU A CA 1
ATOM 778 C C . LEU A 1 98 ? 10.956 -9.228 -13.492 1.00 92.50 98 LEU A C 1
ATOM 780 O O . LEU A 1 98 ? 10.046 -9.420 -12.692 1.00 92.50 98 LEU A O 1
ATOM 784 N N . SER A 1 99 ? 10.834 -8.483 -14.583 1.00 93.62 99 SER A N 1
ATOM 785 C CA . SER A 1 99 ? 9.592 -7.874 -15.055 1.00 93.62 99 SER A CA 1
ATOM 786 C C . SER A 1 99 ? 9.229 -8.475 -16.399 1.00 93.62 99 SER A C 1
ATOM 788 O O . SER A 1 99 ? 10.112 -8.744 -17.211 1.00 93.62 99 SER A O 1
ATOM 790 N N . PHE A 1 100 ? 7.947 -8.609 -16.702 1.00 92.81 100 PHE A N 1
ATOM 791 C CA . PHE A 1 100 ? 7.515 -8.824 -18.072 1.00 92.81 100 PHE A CA 1
ATOM 792 C C . PHE A 1 100 ? 7.789 -7.602 -18.939 1.00 92.81 100 PHE A C 1
ATOM 794 O O . PHE A 1 100 ? 7.957 -6.474 -18.465 1.00 92.81 100 PHE A O 1
ATOM 801 N N . THR A 1 101 ? 7.870 -7.866 -20.236 1.00 90.38 101 THR A N 1
ATOM 802 C CA . THR A 1 101 ? 8.064 -6.854 -21.277 1.00 90.38 101 THR A CA 1
ATOM 803 C C . THR A 1 101 ? 6.744 -6.288 -21.801 1.00 90.38 101 THR A C 1
ATOM 805 O O . THR A 1 101 ? 6.745 -5.184 -22.336 1.00 90.38 101 THR A O 1
ATOM 808 N N . SER A 1 102 ? 5.624 -7.006 -21.640 1.00 83.75 102 SER A N 1
ATOM 809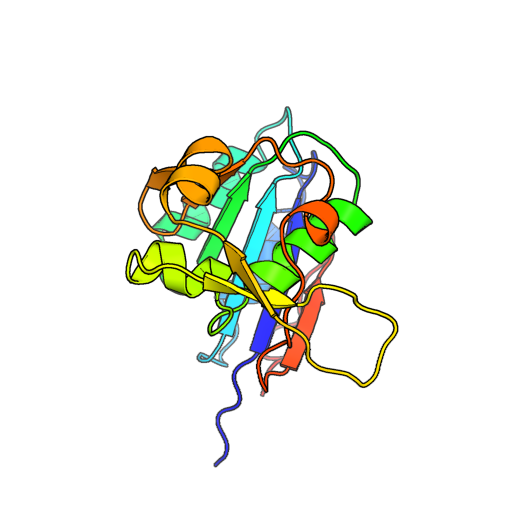 C CA . SER A 1 102 ? 4.284 -6.562 -22.047 1.00 83.75 102 SER A CA 1
ATOM 810 C C . SER A 1 102 ? 3.186 -7.234 -21.212 1.00 83.75 102 SER A C 1
ATOM 812 O O . SER A 1 102 ? 3.380 -8.342 -20.718 1.00 83.75 102 SER A O 1
ATOM 814 N N . THR A 1 103 ? 2.036 -6.571 -21.071 1.00 74.75 103 THR A N 1
ATOM 815 C CA . THR A 1 103 ? 0.838 -7.038 -20.337 1.00 74.75 103 THR A CA 1
ATOM 816 C C . THR A 1 103 ? -0.215 -7.715 -21.221 1.00 74.75 103 THR A C 1
ATOM 818 O O . THR A 1 103 ? -1.113 -8.376 -20.708 1.00 74.75 103 THR A O 1
ATOM 821 N N . HIS A 1 104 ? -0.155 -7.536 -22.543 1.00 80.00 104 HIS A N 1
ATOM 822 C CA . HIS A 1 104 ? -1.224 -7.925 -23.477 1.00 80.00 104 HIS A CA 1
ATOM 823 C C . HIS A 1 104 ? -0.855 -9.133 -24.347 1.00 80.00 104 HIS A C 1
ATOM 825 O O . HIS A 1 104 ? -1.349 -9.279 -25.464 1.00 80.00 104 HIS A O 1
ATOM 831 N N . SER A 1 105 ? 0.031 -9.990 -23.840 1.00 80.12 105 SER A N 1
ATOM 832 C CA . SER A 1 105 ? 0.485 -11.204 -24.514 1.00 80.12 105 SER A CA 1
ATOM 833 C C . SER A 1 105 ? 0.470 -12.388 -23.552 1.00 80.12 105 SER A C 1
ATOM 835 O O . SER A 1 105 ? 0.764 -12.240 -22.369 1.00 80.12 105 SER A O 1
ATOM 837 N N . PHE A 1 106 ? 0.165 -13.578 -24.074 1.00 84.12 106 PHE A N 1
ATOM 838 C CA . PHE A 1 106 ? 0.368 -14.836 -23.347 1.00 84.12 106 PHE A CA 1
ATOM 839 C C . PHE A 1 106 ? 1.851 -15.242 -23.294 1.00 84.12 106 PHE A C 1
ATOM 841 O O . PHE A 1 106 ? 2.226 -16.128 -22.526 1.00 84.12 106 PHE A O 1
ATOM 848 N N . GLU A 1 107 ? 2.704 -14.605 -24.102 1.00 86.69 107 GLU A N 1
ATOM 849 C CA . GLU A 1 107 ? 4.147 -14.821 -24.079 1.00 86.69 107 GLU A CA 1
ATOM 850 C C . GLU A 1 107 ? 4.785 -14.128 -22.871 1.00 86.69 107 GLU A C 1
ATOM 852 O O . GLU A 1 107 ? 4.758 -12.904 -22.736 1.00 86.69 107 GLU A O 1
ATOM 857 N N . LYS A 1 108 ? 5.429 -14.914 -22.006 1.00 86.50 108 LYS A N 1
ATOM 858 C CA . LYS A 1 108 ? 6.050 -14.441 -20.760 1.00 86.50 108 LYS A CA 1
ATOM 859 C C . LYS A 1 108 ? 7.505 -14.001 -20.954 1.00 86.50 108 LYS A C 1
ATOM 861 O O . LYS A 1 108 ? 8.403 -14.461 -20.252 1.00 86.50 108 LYS A O 1
ATOM 866 N N . ASN A 1 109 ? 7.750 -13.118 -21.920 1.00 92.38 109 ASN A N 1
ATOM 867 C CA . ASN A 1 109 ? 9.084 -12.556 -22.147 1.00 92.38 109 ASN A CA 1
ATOM 868 C C . ASN A 1 109 ? 9.452 -11.588 -21.013 1.00 92.38 109 ASN A C 1
ATOM 870 O O . ASN A 1 109 ? 8.697 -10.652 -20.728 1.00 92.38 109 ASN A O 1
ATOM 874 N N . THR A 1 110 ? 10.622 -11.780 -20.399 1.00 93.44 110 THR A N 1
ATOM 875 C CA . THR A 1 110 ? 11.071 -11.004 -19.236 1.00 93.44 110 THR A CA 1
ATOM 876 C C . THR A 1 110 ? 12.262 -10.095 -19.542 1.00 93.44 110 THR A C 1
ATOM 878 O O . THR A 1 110 ? 13.083 -10.362 -20.418 1.00 93.44 110 THR A O 1
ATOM 881 N N . LYS A 1 111 ? 12.355 -9.002 -18.784 1.00 93.62 111 LYS A N 1
ATOM 882 C CA . LYS A 1 111 ? 13.505 -8.103 -18.667 1.00 93.62 111 LYS A CA 1
ATOM 883 C C . LYS A 1 111 ? 13.972 -8.083 -17.211 1.00 93.62 111 LYS A C 1
ATOM 885 O O . LYS A 1 111 ? 13.160 -8.199 -16.294 1.00 93.62 111 LYS A O 1
ATOM 890 N N . ILE A 1 112 ? 15.272 -7.904 -16.998 1.00 94.81 112 ILE A N 1
ATOM 891 C CA . ILE A 1 112 ? 15.827 -7.668 -15.660 1.00 94.81 112 ILE A CA 1
ATOM 892 C C . ILE A 1 112 ? 15.731 -6.174 -15.356 1.00 94.81 112 ILE A C 1
ATOM 894 O O . ILE A 1 112 ? 16.206 -5.348 -16.139 1.00 94.81 112 ILE A O 1
ATOM 898 N N . ILE A 1 113 ? 15.157 -5.835 -14.206 1.00 94.88 113 ILE A N 1
ATOM 899 C CA . ILE A 1 113 ? 15.249 -4.505 -13.615 1.00 94.88 113 ILE A CA 1
ATOM 900 C C . ILE A 1 113 ? 16.366 -4.555 -12.573 1.00 94.88 113 ILE A C 1
ATOM 902 O O . ILE A 1 113 ? 16.253 -5.230 -11.551 1.00 94.88 113 ILE A O 1
ATOM 906 N N . LYS A 1 114 ? 17.466 -3.857 -12.864 1.00 94.06 114 LYS A N 1
ATOM 907 C CA . LYS A 1 114 ? 18.650 -3.833 -11.999 1.00 94.06 114 LYS A CA 1
ATOM 908 C C . LYS A 1 114 ? 18.374 -3.077 -10.704 1.00 94.06 114 LYS A C 1
ATOM 910 O O . LYS A 1 114 ? 17.730 -2.025 -10.738 1.00 94.06 114 LYS A O 1
ATOM 915 N N . LYS A 1 115 ? 18.957 -3.537 -9.597 1.00 92.94 115 LYS A N 1
ATOM 916 C CA . LYS A 1 115 ? 18.858 -2.889 -8.282 1.00 92.94 115 LYS A CA 1
ATOM 917 C C . LYS A 1 115 ? 19.171 -1.393 -8.300 1.00 92.94 115 LYS A C 1
ATOM 919 O O . LYS A 1 115 ? 18.495 -0.631 -7.619 1.00 92.94 115 LYS A O 1
ATOM 924 N N . GLU A 1 116 ? 20.151 -0.940 -9.088 1.00 93.38 116 GLU A N 1
ATOM 925 C CA . GLU A 1 116 ? 20.518 0.481 -9.150 1.00 93.38 116 GLU A CA 1
ATOM 926 C C . GLU A 1 116 ? 19.378 1.329 -9.715 1.00 93.38 116 GLU A C 1
ATOM 928 O O . GLU A 1 116 ? 19.144 2.439 -9.243 1.00 93.38 116 GLU A O 1
ATOM 933 N N . TYR A 1 117 ? 18.640 0.788 -10.687 1.00 94.12 117 TYR A N 1
ATOM 934 C CA . TYR A 1 117 ? 17.485 1.462 -11.270 1.00 94.12 117 TYR A CA 1
ATOM 935 C C . TYR A 1 117 ? 16.287 1.471 -10.314 1.00 94.12 117 TYR A C 1
ATOM 937 O O . TYR A 1 117 ? 15.535 2.441 -10.270 1.00 94.12 117 TYR A O 1
ATOM 945 N N . ILE A 1 118 ? 16.123 0.432 -9.490 1.00 94.94 118 ILE A N 1
ATOM 946 C CA . ILE A 1 118 ? 15.107 0.442 -8.429 1.00 94.94 118 ILE A CA 1
ATOM 947 C C . ILE A 1 118 ? 15.464 1.508 -7.385 1.00 94.94 118 ILE A C 1
ATOM 949 O O . ILE A 1 118 ? 14.648 2.382 -7.096 1.00 94.94 118 ILE A O 1
ATOM 953 N N . LYS A 1 119 ? 16.712 1.520 -6.896 1.00 94.06 119 LYS A N 1
ATOM 954 C CA . LYS A 1 119 ? 17.199 2.495 -5.902 1.00 94.06 119 LYS A CA 1
ATOM 955 C C . LYS A 1 119 ? 17.205 3.942 -6.412 1.00 94.06 119 LYS A C 1
ATOM 957 O O . LYS A 1 119 ? 17.178 4.862 -5.603 1.00 94.06 119 LYS A O 1
ATOM 962 N N . SER A 1 120 ? 17.225 4.170 -7.729 1.00 95.38 120 SER A N 1
ATOM 963 C CA . SER A 1 120 ? 17.101 5.522 -8.292 1.00 95.38 120 SER A CA 1
ATOM 964 C C . SER A 1 120 ? 15.660 6.040 -8.340 1.00 95.38 120 SER A C 1
ATOM 966 O O . SER A 1 120 ? 15.464 7.247 -8.441 1.00 95.38 120 SER A O 1
ATOM 968 N N . ASN A 1 121 ? 14.658 5.154 -8.298 1.00 96.56 121 ASN A N 1
ATOM 969 C CA . ASN A 1 121 ? 13.235 5.510 -8.406 1.00 96.56 121 ASN A CA 1
ATOM 970 C C . ASN A 1 121 ? 12.457 5.356 -7.090 1.00 96.56 121 ASN A C 1
ATOM 972 O O . ASN A 1 121 ? 11.381 5.938 -6.926 1.00 96.56 121 ASN A O 1
ATOM 976 N N . PHE A 1 122 ? 12.997 4.585 -6.152 1.00 97.19 122 PHE A N 1
ATOM 977 C CA . PHE A 1 122 ? 12.416 4.330 -4.845 1.00 97.19 122 PHE A CA 1
ATOM 978 C C . PHE A 1 122 ? 13.433 4.605 -3.746 1.00 97.19 122 PHE A C 1
ATOM 980 O O . PHE A 1 122 ? 14.627 4.355 -3.894 1.00 97.19 122 PHE A O 1
ATOM 987 N N . THR A 1 123 ? 12.948 5.083 -2.609 1.00 97.19 123 THR A N 1
ATOM 988 C CA . THR A 1 123 ? 13.746 5.325 -1.410 1.00 97.19 123 THR A CA 1
ATOM 989 C C . THR A 1 123 ? 13.074 4.637 -0.233 1.00 97.19 123 THR A C 1
ATOM 991 O O . THR A 1 123 ? 11.929 4.946 0.085 1.00 97.19 123 THR A O 1
ATOM 994 N N . LEU A 1 124 ? 13.782 3.717 0.419 1.00 97.06 124 LEU A N 1
ATOM 995 C CA . LEU A 1 124 ? 13.354 3.160 1.700 1.00 97.06 124 LEU A CA 1
ATOM 996 C C . LEU A 1 124 ? 13.565 4.232 2.779 1.00 97.06 124 LEU A C 1
ATOM 998 O O . LEU A 1 124 ? 14.693 4.684 2.977 1.00 97.06 124 LEU A O 1
ATOM 1002 N N . ILE A 1 125 ? 12.484 4.679 3.418 1.00 97.94 125 ILE A N 1
ATOM 1003 C CA . ILE A 1 125 ? 12.518 5.732 4.443 1.00 97.94 125 ILE A CA 1
ATOM 1004 C C . ILE A 1 125 ? 12.718 5.117 5.832 1.00 97.94 125 ILE A C 1
ATOM 1006 O O . ILE A 1 125 ? 13.595 5.544 6.578 1.00 97.94 125 ILE A O 1
ATOM 1010 N N . GLU A 1 126 ? 11.914 4.108 6.158 1.00 96.69 126 GLU A N 1
ATOM 1011 C CA . GLU A 1 126 ? 12.061 3.236 7.326 1.00 96.69 126 GLU A CA 1
ATOM 1012 C C . GLU A 1 126 ? 11.554 1.833 6.965 1.00 96.69 126 GLU A C 1
ATOM 1014 O O . GLU A 1 126 ? 11.091 1.602 5.845 1.00 96.69 126 GLU A O 1
ATOM 1019 N N . GLU A 1 127 ? 11.681 0.875 7.881 1.00 95.25 127 GLU A N 1
ATOM 1020 C CA . GLU A 1 127 ? 11.189 -0.486 7.663 1.00 95.25 127 GLU A CA 1
ATOM 1021 C C . GLU A 1 127 ? 9.717 -0.468 7.215 1.00 95.25 127 GLU A C 1
ATOM 1023 O O . GLU A 1 127 ? 8.879 0.189 7.832 1.00 95.25 127 GLU A O 1
ATOM 1028 N N . ARG A 1 128 ? 9.419 -1.159 6.103 1.00 97.56 128 ARG A N 1
ATOM 1029 C CA . ARG A 1 128 ? 8.082 -1.226 5.480 1.00 97.56 128 ARG A CA 1
ATOM 1030 C C . ARG A 1 128 ? 7.509 0.129 5.019 1.00 97.56 128 ARG A C 1
ATOM 1032 O O . ARG A 1 128 ? 6.336 0.177 4.657 1.00 97.56 128 ARG A O 1
ATOM 1039 N N . TYR A 1 129 ? 8.309 1.202 4.967 1.00 98.56 129 TYR A N 1
ATOM 1040 C CA . TYR A 1 129 ? 7.917 2.496 4.395 1.00 98.56 129 TYR A CA 1
ATOM 1041 C C . TYR A 1 129 ? 8.824 2.928 3.245 1.00 98.56 129 TYR A C 1
ATOM 1043 O O . TYR A 1 129 ? 10.007 3.234 3.422 1.00 98.56 129 TYR A O 1
ATOM 1051 N N . ILE A 1 130 ? 8.232 3.039 2.060 1.00 98.19 130 ILE A N 1
ATOM 1052 C CA . ILE A 1 130 ? 8.917 3.451 0.839 1.00 98.19 130 ILE A CA 1
ATOM 1053 C C . ILE A 1 130 ? 8.333 4.753 0.313 1.00 98.19 130 ILE A C 1
ATOM 1055 O O . ILE A 1 130 ? 7.128 4.978 0.340 1.00 98.19 130 ILE A O 1
ATOM 1059 N N . LYS A 1 131 ? 9.203 5.592 -0.238 1.00 98.44 131 LYS A N 1
ATOM 1060 C CA . LYS A 1 131 ? 8.829 6.762 -1.022 1.00 98.44 131 LYS A CA 1
ATOM 1061 C C . LYS A 1 131 ? 9.239 6.584 -2.478 1.00 98.44 131 LYS A C 1
ATOM 1063 O O . LYS A 1 131 ? 10.332 6.093 -2.758 1.00 98.44 131 LYS A O 1
ATOM 1068 N N . THR A 1 132 ? 8.402 7.018 -3.413 1.00 97.88 132 THR A N 1
ATOM 1069 C CA . THR A 1 132 ? 8.713 6.995 -4.848 1.00 97.88 132 THR A CA 1
ATOM 1070 C C . THR A 1 132 ? 8.245 8.255 -5.563 1.00 97.88 132 THR A C 1
ATOM 1072 O O . THR A 1 132 ? 7.373 8.976 -5.087 1.00 97.88 132 THR A O 1
ATOM 1075 N N . LYS A 1 133 ? 8.857 8.521 -6.718 1.00 92.00 133 LYS A N 1
ATOM 1076 C CA . LYS A 1 133 ? 8.431 9.555 -7.672 1.00 92.00 133 LYS A CA 1
ATOM 1077 C C . LYS A 1 133 ? 7.817 8.960 -8.941 1.00 92.00 133 LYS A C 1
ATOM 1079 O O . LYS A 1 133 ? 7.603 9.674 -9.910 1.00 92.00 133 LYS A O 1
ATOM 1084 N N . ILE A 1 134 ? 7.586 7.647 -8.972 1.00 93.44 134 ILE A N 1
ATOM 1085 C CA . ILE A 1 134 ? 6.958 7.001 -10.122 1.00 93.44 134 ILE A CA 1
ATOM 1086 C C . ILE A 1 134 ? 5.476 7.377 -10.158 1.00 93.44 134 ILE A C 1
ATOM 1088 O O . ILE A 1 134 ? 4.707 7.026 -9.262 1.00 93.44 134 ILE A O 1
ATOM 1092 N N . GLU A 1 135 ? 5.079 8.061 -11.227 1.00 85.69 135 GLU A N 1
ATOM 1093 C CA 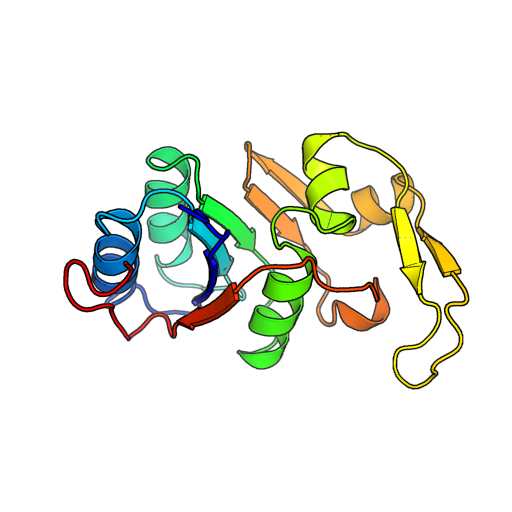. GLU A 1 135 ? 3.681 8.405 -11.501 1.00 85.69 135 GLU A CA 1
ATOM 1094 C C . GLU A 1 135 ? 2.890 7.191 -12.009 1.00 85.69 135 GLU A C 1
ATOM 1096 O O . GLU A 1 135 ? 1.778 6.922 -11.545 1.00 85.69 135 GLU A O 1
ATOM 1101 N N . ASN A 1 136 ? 3.485 6.430 -12.936 1.00 90.94 136 ASN A N 1
ATOM 1102 C CA . ASN A 1 136 ? 2.895 5.239 -13.539 1.00 90.94 136 ASN A CA 1
ATOM 1103 C C . ASN A 1 136 ? 3.775 4.006 -13.303 1.00 90.94 136 ASN A C 1
ATOM 1105 O O . ASN A 1 136 ? 4.799 3.807 -13.958 1.00 90.94 136 ASN A O 1
ATOM 1109 N N . ILE A 1 137 ? 3.354 3.152 -12.373 1.00 94.69 137 ILE A N 1
ATOM 1110 C CA . ILE A 1 137 ? 4.110 1.952 -12.002 1.00 94.69 137 ILE A CA 1
ATOM 1111 C C . ILE A 1 137 ? 4.205 0.921 -13.134 1.00 94.69 137 ILE A C 1
ATOM 1113 O O . ILE A 1 137 ? 5.210 0.220 -13.227 1.00 94.69 137 ILE A O 1
ATOM 1117 N N . ASN A 1 138 ? 3.229 0.891 -14.046 1.00 91.12 138 ASN A N 1
ATOM 1118 C CA . ASN A 1 138 ? 3.190 -0.082 -15.140 1.00 91.12 138 ASN A CA 1
ATOM 1119 C C . ASN A 1 138 ? 4.287 0.165 -16.189 1.00 91.12 138 ASN A C 1
ATOM 1121 O O . ASN A 1 138 ? 4.687 -0.759 -16.896 1.00 91.12 138 ASN A O 1
ATOM 1125 N N . ASP A 1 139 ? 4.800 1.397 -16.281 1.00 90.69 139 ASP A N 1
ATOM 1126 C CA . ASP A 1 139 ? 5.942 1.713 -17.148 1.00 90.69 139 ASP A CA 1
ATOM 1127 C C . ASP A 1 139 ? 7.255 1.193 -16.540 1.00 90.69 139 ASP A C 1
ATOM 1129 O O . ASP A 1 139 ? 8.216 0.873 -17.250 1.00 90.69 139 ASP A O 1
ATOM 1133 N N . PHE A 1 140 ? 7.287 1.074 -15.211 1.00 93.88 140 PHE A N 1
ATOM 1134 C CA . PHE A 1 140 ? 8.432 0.578 -14.466 1.00 93.88 140 PHE A CA 1
ATOM 1135 C C . PHE A 1 140 ? 8.471 -0.955 -14.468 1.00 93.88 140 PHE A C 1
ATOM 1137 O O . PHE A 1 140 ? 9.444 -1.546 -14.955 1.00 93.88 140 PHE A O 1
ATOM 1144 N N . ILE A 1 141 ? 7.411 -1.594 -13.965 1.00 93.94 141 ILE A N 1
ATOM 1145 C CA . ILE A 1 141 ? 7.314 -3.043 -13.788 1.00 93.94 141 ILE A CA 1
ATOM 1146 C C . ILE A 1 141 ? 5.958 -3.580 -14.238 1.00 93.94 141 ILE A C 1
ATOM 1148 O O . ILE A 1 141 ? 4.927 -2.934 -14.105 1.00 93.94 141 ILE A O 1
ATOM 1152 N N . ILE A 1 142 ? 5.999 -4.802 -14.757 1.00 90.94 142 ILE A N 1
ATOM 1153 C CA . ILE A 1 142 ? 4.844 -5.650 -15.015 1.00 90.94 142 ILE A CA 1
ATOM 1154 C C . ILE A 1 142 ? 5.196 -7.035 -14.472 1.00 90.94 142 ILE A C 1
ATOM 1156 O O . ILE A 1 142 ? 6.262 -7.560 -14.800 1.00 90.94 142 ILE A O 1
ATOM 1160 N N . GLN A 1 143 ? 4.329 -7.661 -13.684 1.00 90.00 143 GLN A N 1
ATOM 1161 C CA . GLN A 1 143 ? 4.573 -9.004 -13.143 1.00 90.00 143 GLN A CA 1
ATOM 1162 C C . GLN A 1 143 ? 3.269 -9.788 -12.944 1.00 90.00 143 GLN A C 1
ATOM 1164 O O . GLN A 1 143 ? 2.177 -9.252 -13.118 1.00 90.00 143 GLN A O 1
ATOM 1169 N N . GLU A 1 144 ? 3.379 -11.074 -12.598 1.00 89.75 144 GLU A N 1
ATOM 1170 C CA . GLU A 1 144 ? 2.218 -11.845 -12.134 1.00 89.75 144 GLU A CA 1
ATOM 1171 C C . GLU A 1 144 ? 1.907 -11.485 -10.688 1.00 89.75 144 GLU A C 1
ATOM 1173 O O . GLU A 1 144 ? 2.814 -11.316 -9.869 1.00 89.75 144 GLU A O 1
ATOM 1178 N N . LEU A 1 145 ? 0.617 -11.418 -10.376 1.00 92.38 145 LEU A N 1
ATOM 1179 C CA . LEU A 1 145 ? 0.167 -11.273 -9.003 1.00 92.38 145 LEU A CA 1
ATOM 1180 C C . LEU A 1 145 ? 0.342 -12.605 -8.255 1.00 92.38 145 LEU A C 1
ATOM 1182 O O . LEU A 1 145 ? 0.195 -13.673 -8.861 1.00 92.38 145 LEU A O 1
ATOM 1186 N N . PRO A 1 146 ? 0.667 -12.561 -6.953 1.00 92.81 146 PRO A N 1
ATOM 1187 C CA . PRO A 1 146 ? 0.745 -13.758 -6.128 1.00 92.81 146 PRO A CA 1
ATOM 1188 C C . PRO A 1 146 ? -0.628 -14.438 -6.003 1.00 92.81 146 PRO A C 1
ATOM 1190 O O . PRO A 1 146 ? -1.670 -13.815 -6.200 1.00 92.81 146 PRO A O 1
ATOM 1193 N N . ASP A 1 147 ? -0.629 -15.722 -5.636 1.00 92.94 147 ASP A N 1
ATOM 1194 C CA . ASP A 1 147 ? -1.853 -16.469 -5.320 1.00 92.94 147 ASP A CA 1
ATOM 1195 C C . ASP A 1 147 ? -2.398 -16.031 -3.947 1.00 92.94 147 ASP A C 1
ATOM 1197 O O . ASP A 1 147 ? -2.117 -16.637 -2.909 1.00 92.94 147 ASP A O 1
ATOM 1201 N N . CYS A 1 148 ? -3.109 -14.902 -3.929 1.00 93.44 148 CYS A N 1
ATOM 1202 C CA . CYS A 1 148 ? -3.755 -14.347 -2.746 1.00 93.44 148 CYS A CA 1
ATOM 1203 C C . CYS A 1 148 ? -5.120 -13.730 -3.078 1.00 93.44 148 CYS A C 1
ATOM 1205 O O . CYS A 1 148 ? -5.460 -13.467 -4.233 1.00 93.44 148 CYS A O 1
ATOM 1207 N N . ILE A 1 149 ? -5.919 -13.487 -2.038 1.00 96.25 149 ILE A N 1
ATOM 1208 C CA . ILE A 1 149 ? -7.144 -12.696 -2.165 1.00 96.25 149 ILE A CA 1
ATOM 1209 C C . ILE A 1 149 ? -6.746 -11.225 -2.103 1.00 96.25 149 ILE A C 1
ATOM 1211 O O . ILE A 1 149 ? -6.110 -10.807 -1.141 1.00 96.25 149 ILE A O 1
ATOM 1215 N N . ILE A 1 150 ? -7.155 -10.438 -3.095 1.00 97.75 150 ILE A N 1
ATOM 1216 C CA . ILE A 1 150 ? -6.892 -8.997 -3.145 1.00 97.75 150 ILE A CA 1
ATOM 1217 C C . ILE A 1 150 ? -8.200 -8.252 -2.894 1.00 97.75 150 ILE A C 1
ATOM 1219 O O . ILE A 1 150 ? -9.206 -8.512 -3.555 1.00 97.75 150 ILE A O 1
ATOM 1223 N N . HIS A 1 151 ? -8.180 -7.316 -1.951 1.00 97.75 151 HIS A N 1
ATOM 1224 C CA . HIS A 1 151 ? -9.304 -6.450 -1.627 1.00 97.75 151 HIS A CA 1
ATOM 1225 C C . HIS A 1 151 ? -8.870 -4.986 -1.691 1.00 97.75 151 HIS A C 1
ATOM 1227 O O . HIS A 1 151 ? -7.901 -4.593 -1.048 1.00 97.75 151 HIS A O 1
ATOM 1233 N N . PHE A 1 152 ? -9.600 -4.169 -2.444 1.00 98.31 152 PHE A N 1
ATOM 1234 C CA . PHE A 1 152 ? -9.439 -2.718 -2.411 1.00 98.31 152 PHE A CA 1
ATOM 1235 C C . PHE A 1 152 ? -10.446 -2.144 -1.423 1.00 98.31 152 PHE A C 1
ATOM 1237 O O . PHE A 1 152 ? -11.640 -2.378 -1.588 1.00 98.31 152 PHE A O 1
ATOM 1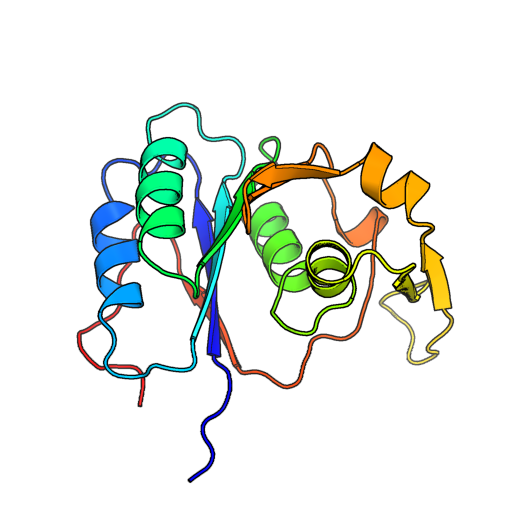244 N N . LEU A 1 153 ? -9.960 -1.418 -0.420 1.00 98.38 153 LEU A N 1
ATOM 1245 C CA . LEU A 1 153 ? -10.791 -0.707 0.545 1.00 98.38 153 LEU A CA 1
ATOM 1246 C C . LEU A 1 153 ? -10.542 0.793 0.377 1.00 98.38 153 LEU A C 1
ATOM 1248 O O . LEU A 1 153 ? -9.392 1.235 0.408 1.00 98.38 153 LEU A O 1
ATOM 1252 N N . ASP A 1 154 ? -11.610 1.558 0.169 1.00 97.50 154 ASP A N 1
ATOM 1253 C CA . ASP A 1 154 ? -11.525 3.015 0.098 1.00 97.50 154 ASP A CA 1
ATOM 1254 C C . ASP A 1 154 ? -11.309 3.587 1.513 1.00 97.50 154 ASP A C 1
ATOM 1256 O O . ASP A 1 154 ? -11.782 3.040 2.508 1.00 97.50 154 ASP A O 1
ATOM 1260 N N . SER A 1 155 ? -10.502 4.645 1.629 1.00 97.31 155 SER A N 1
ATOM 1261 C CA . SER A 1 155 ? -9.990 5.133 2.922 1.00 97.31 155 SER A CA 1
ATOM 1262 C C . SER A 1 155 ? -10.982 5.966 3.740 1.00 97.31 155 SER A C 1
ATOM 1264 O O . SER A 1 155 ? -10.675 6.359 4.869 1.00 97.31 155 SER A O 1
ATOM 1266 N N . ASP A 1 156 ? -12.164 6.214 3.184 1.00 96.12 156 ASP A N 1
ATOM 1267 C CA . ASP A 1 156 ? -13.348 6.762 3.840 1.00 96.12 156 ASP A CA 1
ATOM 1268 C C . ASP A 1 156 ? -14.428 5.702 4.146 1.00 96.12 156 ASP A C 1
ATOM 1270 O O . ASP A 1 156 ? -15.461 6.039 4.724 1.00 96.12 156 ASP A O 1
ATOM 1274 N N . ASP A 1 157 ? -14.157 4.427 3.848 1.00 97.69 157 ASP A N 1
ATOM 1275 C CA . ASP A 1 157 ? -14.977 3.271 4.221 1.00 97.69 157 ASP A CA 1
ATOM 1276 C C . ASP A 1 157 ? -14.370 2.491 5.407 1.00 97.69 157 ASP A C 1
ATOM 1278 O O . ASP A 1 157 ? -13.284 2.785 5.914 1.00 97.69 157 ASP A O 1
ATOM 1282 N N . TYR A 1 158 ? -15.085 1.468 5.886 1.00 97.38 158 TYR A N 1
ATOM 1283 C CA . TYR A 1 158 ? -14.621 0.592 6.962 1.00 97.38 158 TYR A CA 1
ATOM 1284 C C . TYR A 1 158 ? -15.180 -0.829 6.844 1.00 97.38 158 TYR A C 1
ATOM 1286 O O . TYR A 1 158 ? -16.243 -1.083 6.273 1.00 97.38 158 TYR A O 1
ATOM 1294 N N . PHE A 1 159 ? -14.477 -1.783 7.449 1.00 97.88 159 PHE A N 1
ATOM 1295 C CA . PHE A 1 159 ? -14.959 -3.148 7.616 1.00 97.88 159 PHE A CA 1
ATOM 1296 C C . PHE A 1 159 ? -15.843 -3.304 8.849 1.00 97.88 159 PHE A C 1
ATOM 1298 O O . PHE A 1 159 ? -15.581 -2.763 9.924 1.00 97.88 159 PHE A O 1
ATOM 1305 N N . LEU A 1 160 ? -16.879 -4.134 8.717 1.00 97.44 160 LEU A N 1
ATOM 1306 C CA . LEU A 1 160 ? -17.614 -4.610 9.880 1.00 97.44 160 LEU A CA 1
ATOM 1307 C C . LEU A 1 160 ? -16.708 -5.496 10.740 1.00 97.44 160 LEU A C 1
ATOM 1309 O O . LEU A 1 160 ? -15.798 -6.172 10.255 1.00 97.44 160 LEU A O 1
ATOM 1313 N N . LYS A 1 161 ? -16.988 -5.519 12.040 1.00 95.94 161 LYS A N 1
ATOM 1314 C CA . LYS A 1 161 ? -16.249 -6.345 12.992 1.00 95.94 161 LYS A CA 1
ATOM 1315 C C . LYS A 1 161 ? -16.292 -7.828 12.592 1.00 95.94 161 LYS A C 1
ATOM 1317 O O . LYS A 1 161 ? -17.374 -8.371 12.372 1.00 95.94 161 LYS A O 1
ATOM 1322 N N . ASP A 1 162 ? -15.120 -8.465 12.556 1.00 93.62 162 ASP A N 1
ATOM 1323 C CA . ASP A 1 162 ? -14.918 -9.900 12.295 1.00 93.62 162 ASP A CA 1
ATOM 1324 C C . ASP A 1 162 ? -15.614 -10.402 11.010 1.00 93.62 162 ASP A C 1
ATOM 1326 O O . ASP A 1 162 ? -16.179 -11.503 10.953 1.00 93.62 162 ASP A O 1
ATOM 1330 N N . CYS A 1 163 ? -15.610 -9.567 9.964 1.00 94.75 163 CYS A N 1
ATOM 1331 C CA . CYS A 1 163 ? -16.181 -9.914 8.664 1.00 94.75 163 CYS A CA 1
ATOM 1332 C C . CYS A 1 163 ? -15.243 -10.785 7.817 1.00 94.75 163 CYS A C 1
ATOM 1334 O O . CYS A 1 163 ? -15.716 -11.481 6.919 1.00 94.75 163 CYS A O 1
ATOM 1336 N N . ILE A 1 164 ? -13.942 -10.779 8.115 1.00 92.25 164 ILE A N 1
ATOM 1337 C CA . ILE A 1 164 ? -12.951 -11.667 7.502 1.00 92.25 164 ILE A CA 1
ATOM 1338 C C . ILE A 1 164 ? -12.867 -12.959 8.328 1.00 92.25 164 ILE A C 1
ATOM 1340 O O . ILE A 1 164 ? -12.672 -12.896 9.544 1.00 92.25 164 ILE A O 1
ATOM 1344 N N . LYS A 1 165 ? -13.037 -14.123 7.687 1.00 83.56 165 LYS A N 1
ATOM 1345 C CA . LYS A 1 165 ? -13.150 -15.436 8.346 1.00 83.56 165 LYS A CA 1
ATOM 1346 C C . LYS A 1 165 ? -12.311 -16.504 7.664 1.00 83.56 165 LYS A C 1
ATOM 1348 O O . LYS A 1 165 ? -12.292 -16.509 6.415 1.00 83.56 165 LYS A O 1
#

Sequence (165 aa):
MNNPLISIIIPIYNVESYLKECLDSVVNQSYANLDIILIDDGSTDKSLDIALQYLRKDERIFLISKENGGLSSARNMGLEFLKGTKLRSFFEEEQDILSFTSTHSFEKNTKIIKKEYIKSNFTLIEERYIKTKIENINDFIIQELPDCIIHFLDSDDYFLKDCIK

Radius of gyration: 15.66 Å; chains: 1; bounding box: 38×43×40 Å

InterPro domains:
  IPR001173 Glycosyltransferase 2-like [PF00535] (7-84)
  IPR029044 Nucleotide-diphospho-sugar transferases [G3DSA:3.90.550.10] (1-87)
  IPR029044 Nucleotide-diphospho-sugar transferases [SSF53448] (4-164)

Organism: NCBI:txid1813019